Protein 7RTZ (pdb70)

Structure (mmCIF, N/CA/C/O backbone):
data_7RTZ
#
_entry.id   7RTZ
#
_cell.length_a   44.327
_cell.length_b   44.327
_cell.length_c   64.427
_cell.angle_alpha   90.000
_cell.angle_beta   90.000
_cell.angle_gamma   90.000
#
_symmetry.space_group_name_H-M   'P 41 21 2'
#
loop_
_entity.id
_entity.type
_entity.pdbx_description
1 polymer 'Amyloid-beta protein 40'
2 non-polymer 'CHLORIDE ION'
3 water water
#
loop_
_atom_site.group_PDB
_atom_site.id
_atom_site.type_symbol
_atom_site.label_atom_id
_atom_site.label_alt_id
_atom_site.label_comp_id
_atom_site.label_asym_id
_atom_site.label_entity_id
_atom_site.label_seq_id
_atom_site.pdbx_PDB_ins_code
_atom_site.Cartn_x
_atom_site.Cartn_y
_atom_site.Cartn_z
_atom_site.occupancy
_atom_site.B_iso_or_equiv
_atom_site.auth_seq_id
_atom_site.auth_comp_id
_atom_site.auth_asym_id
_atom_site.auth_atom_id
_atom_site.pdbx_PDB_model_num
ATOM 20 N N . VAL A 1 2 ? 2.137 34.777 20.656 1.00 51.54 2 VAL A N 1
ATOM 21 C CA . VAL A 1 2 ? 3.179 33.760 20.723 1.00 43.67 2 VAL A CA 1
ATOM 22 C C . VAL A 1 2 ? 2.874 32.748 21.826 1.00 50.40 2 VAL A C 1
ATOM 23 O O . VAL A 1 2 ? 2.513 33.118 22.944 1.00 51.18 2 VAL A O 1
ATOM 36 N N . HIS A 1 3 ? 3.036 31.467 21.504 1.00 40.35 3 HIS A N 1
ATOM 37 C CA . HIS A 1 3 ? 2.786 30.387 22.449 1.00 44.61 3 HIS A CA 1
ATOM 38 C C . HIS A 1 3 ? 4.061 30.075 23.222 1.00 42.18 3 HIS A C 1
ATOM 39 O O . HIS A 1 3 ? 5.137 29.944 22.633 1.00 47.89 3 HIS A O 1
ATOM 53 N N . HIS A 1 4 ? 3.937 29.967 24.540 1.00 53.46 4 HIS A N 1
ATOM 54 C CA . HIS A 1 4 ? 5.034 29.553 25.405 1.00 53.29 4 HIS A CA 1
ATOM 55 C C . HIS A 1 4 ? 4.667 28.209 26.018 1.00 50.51 4 HIS A C 1
ATOM 56 O O . HIS A 1 4 ? 3.650 28.096 26.710 1.00 53.04 4 HIS A O 1
ATOM 70 N N . CYS A 1 5 ? 5.481 27.192 25.748 1.00 45.16 5 CYS A N 1
ATOM 71 C CA . CYS A 1 5 ? 5.208 25.834 26.186 1.00 46.07 5 CYS A CA 1
ATOM 72 C C . CYS A 1 5 ? 6.292 25.364 27.145 1.00 46.39 5 CYS A C 1
ATOM 73 O O . CYS A 1 5 ? 7.379 25.942 27.222 1.00 50.74 5 CYS A O 1
ATOM 80 N N . LYS A 1 6 ? 5.979 24.300 27.880 1.00 43.29 6 LYS A N 1
ATOM 81 C CA . LYS A 1 6 ? 6.941 23.714 28.799 1.00 45.61 6 LYS A CA 1
ATOM 82 C C . LYS A 1 6 ? 6.563 22.268 29.066 1.00 35.69 6 LYS A C 1
ATOM 83 O O . LYS A 1 6 ? 5.387 21.900 29.017 1.00 39.46 6 LYS A O 1
ATOM 102 N N . LEU A 1 7 ? 7.575 21.460 29.359 1.00 40.25 7 LEU A N 1
ATOM 103 C CA . LEU A 1 7 ? 7.373 20.064 29.711 1.00 39.77 7 LEU A CA 1
ATOM 104 C C . LEU A 1 7 ? 7.123 19.943 31.207 1.00 40.96 7 LEU A C 1
ATOM 105 O O . LEU A 1 7 ? 7.800 20.579 32.015 1.00 38.17 7 LEU A O 1
ATOM 121 N N . VAL A 1 8 ? 6.134 19.136 31.569 1.00 40.38 8 VAL A N 1
ATOM 122 C CA . VAL A 1 8 ? 5.845 18.826 32.962 1.00 34.46 8 VAL A CA 1
ATOM 123 C C . VAL A 1 8 ? 5.735 17.316 33.088 1.00 38.32 8 VAL A C 1
ATOM 124 O O . VAL A 1 8 ? 5.148 16.652 32.227 1.00 34.80 8 VAL A O 1
ATOM 137 N N . PHE A 1 9 ? 6.299 16.778 34.161 1.00 27.45 9 PHE A N 1
ATOM 138 C CA . PHE A 1 9 ? 6.391 15.342 34.356 1.00 28.54 9 PHE A CA 1
ATOM 139 C C . PHE A 1 9 ? 5.710 14.938 35.651 1.00 33.60 9 PHE A C 1
ATOM 140 O O . PHE A 1 9 ? 5.866 15.602 36.681 1.00 41.41 9 PHE A O 1
ATOM 157 N N . PHE A 1 10 ? 4.958 13.849 35.586 1.00 33.78 10 PHE A N 1
ATOM 158 C CA . 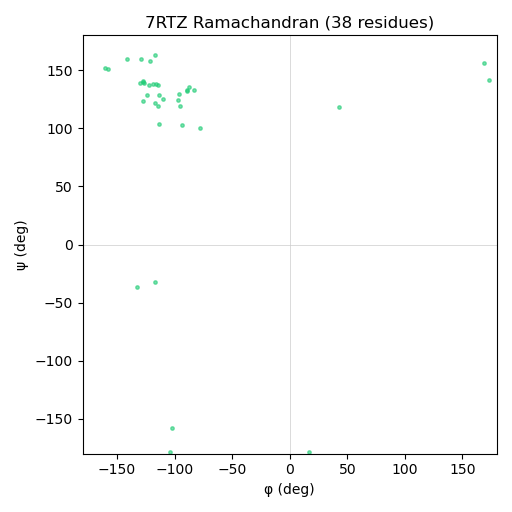PHE A 1 10 ? 4.340 13.230 36.752 1.00 42.25 10 PHE A CA 1
ATOM 159 C C . PHE A 1 10 ? 5.012 11.875 36.942 1.00 47.93 10 PHE A C 1
ATOM 160 O O . PHE A 1 10 ? 4.738 10.926 36.201 1.00 52.52 10 PHE A O 1
ATOM 177 N N . ALA A 1 11 ? 5.910 11.792 37.920 1.00 53.80 11 ALA A N 1
ATOM 178 C CA . ALA A 1 11 ? 6.584 10.537 38.245 1.00 57.44 11 ALA A CA 1
ATOM 179 C C . ALA A 1 11 ? 5.620 9.682 39.057 1.00 72.77 11 ALA A C 1
ATOM 180 O O . ALA A 1 11 ? 5.460 9.880 40.264 1.00 62.05 11 ALA A O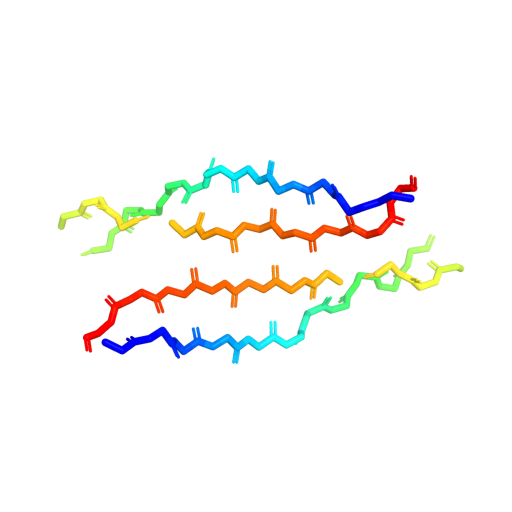 1
ATOM 187 N N . GLU A 1 12 ? 4.976 8.721 38.397 1.00 75.12 12 GLU A N 1
ATOM 188 C CA . GLU A 1 12 ? 3.882 7.971 39.011 1.00 81.74 12 GLU A CA 1
ATOM 189 C C . GLU A 1 12 ? 4.156 6.470 39.172 1.00 90.91 12 GLU A C 1
ATOM 190 O O . GLU A 1 12 ? 3.253 5.652 38.990 1.00 86.78 12 GLU A O 1
ATOM 220 N N . ALA A 1 14 ? 6.735 4.593 36.052 1.00 64.63 14 ALA A N 1
ATOM 221 C CA . ALA A 1 14 ? 6.389 5.068 34.723 1.00 51.91 14 ALA A CA 1
ATOM 222 C C . ALA A 1 14 ? 6.175 6.571 34.811 1.00 54.81 14 ALA A C 1
ATOM 223 O O . ALA A 1 14 ? 5.301 7.039 35.540 1.00 60.28 14 ALA A O 1
ATOM 230 N N . ILE A 1 15 ? 6.988 7.322 34.077 1.00 52.19 15 ILE A N 1
ATOM 231 C CA . ILE A 1 15 ? 6.986 8.779 34.127 1.00 42.82 15 ILE A CA 1
ATOM 232 C C . ILE A 1 15 ? 6.120 9.298 32.987 1.00 52.12 15 ILE A C 1
ATOM 233 O O . ILE A 1 15 ? 6.302 8.904 31.828 1.00 45.38 15 ILE A O 1
ATOM 249 N N . ILE A 1 16 ? 5.187 10.187 33.313 1.00 47.58 16 ILE A N 1
ATOM 250 C CA . ILE A 1 16 ? 4.215 10.676 32.343 1.00 45.78 16 ILE A CA 1
ATOM 251 C C . ILE A 1 16 ? 4.579 12.090 31.892 1.00 42.32 16 ILE A C 1
ATOM 252 O O . ILE A 1 16 ? 4.470 13.027 32.683 1.00 37.97 16 ILE A O 1
ATOM 278 N N . LEU A 1 18 ? 4.053 15.453 29.833 1.00 36.21 18 LEU A N 1
ATOM 279 C CA . LEU A 1 18 ? 3.005 16.259 29.214 1.00 39.67 18 LEU A CA 1
ATOM 280 C C . LEU A 1 18 ? 3.572 17.612 28.819 1.00 42.58 18 LEU A C 1
ATOM 281 O O . LEU A 1 18 ? 4.560 18.068 29.391 1.00 47.94 18 LEU A O 1
ATOM 297 N N . MET A 1 19 ? 2.942 18.254 27.843 1.00 35.25 19 MET A N 1
ATOM 298 C CA . MET A 1 19 ? 3.322 19.589 27.411 1.00 36.18 19 MET A CA 1
ATOM 299 C C . MET A 1 19 ? 2.170 20.540 27.700 1.00 30.75 19 MET A C 1
ATOM 300 O O . MET A 1 19 ? 1.002 20.194 27.498 1.00 36.49 19 MET A O 1
ATOM 314 N N . VAL A 1 20 ? 2.507 21.726 28.196 1.00 31.90 20 VAL A N 1
ATOM 315 C CA . VAL A 1 20 ? 1.528 22.734 28.585 1.00 34.25 20 VAL A CA 1
ATOM 316 C C . VAL A 1 20 ? 1.889 24.036 27.890 1.00 33.05 20 VAL A C 1
ATOM 317 O O . VAL A 1 20 ? 3.004 24.540 28.054 1.00 37.88 20 VAL A O 1
ATOM 330 N N . CYS A 1 21 ? 0.942 24.585 27.134 1.00 33.60 21 CYS A N 1
ATOM 331 C CA . CYS A 1 21 ? 1.175 25.760 26.307 1.00 33.55 21 CYS A CA 1
ATOM 332 C C . CYS A 1 21 ? 0.187 26.852 26.679 1.00 30.84 21 CYS A C 1
ATOM 333 O O . CYS A 1 21 ? -1.023 26.611 26.733 1.00 36.89 21 CYS A O 1
ATOM 340 N N . GLY A 1 22 ? 0.709 28.046 26.938 1.00 35.35 22 GLY A N 1
ATOM 341 C CA . GLY A 1 22 ? -0.114 29.224 27.116 1.00 53.05 22 GLY A CA 1
ATOM 342 C C . GLY A 1 22 ? 0.271 30.278 26.099 1.00 51.52 22 GLY A C 1
ATOM 343 O O . GLY A 1 22 ? 1.3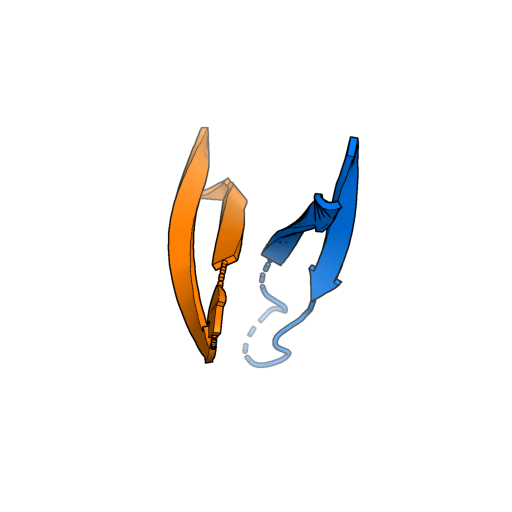86 30.246 25.570 1.00 54.23 22 GLY A O 1
ATOM 347 N N . VAL A 1 23 ? -0.629 31.212 25.815 1.00 56.36 23 VAL A N 1
ATOM 348 C CA . VAL A 1 23 ? -0.393 32.190 24.759 1.00 59.80 23 VAL A CA 1
ATOM 349 C C . VAL A 1 23 ? -0.257 33.599 25.336 1.00 65.58 23 VAL A C 1
ATOM 350 O O . VAL A 1 23 ? -1.108 34.050 26.100 1.00 69.58 23 VAL A O 1
ATOM 363 N N . VAL A 1 24 ? 0.813 34.291 24.962 1.00 66.93 24 VAL A N 1
ATOM 364 C CA . VAL A 1 24 ? 1.347 35.622 25.229 1.00 63.31 24 VAL A CA 1
ATOM 365 C C . VAL A 1 24 ? 1.340 36.445 23.945 1.00 73.71 24 VAL A C 1
ATOM 366 O O . VAL A 1 24 ? 2.361 36.554 23.265 1.00 65.88 24 VAL A O 1
ATOM 398 N N . VAL B 1 2 ? -0.567 8.770 18.384 1.00 80.96 2 VAL B N 1
ATOM 399 C CA . VAL B 1 2 ? -1.271 10.055 18.256 1.00 74.75 2 VAL B CA 1
ATOM 400 C C . VAL B 1 2 ? -1.130 11.046 19.408 1.00 66.82 2 VAL B C 1
ATOM 401 O O . VAL B 1 2 ? -0.982 10.668 20.572 1.00 70.37 2 VAL B O 1
ATOM 414 N N . HIS B 1 3 ? -1.158 12.329 19.035 1.00 53.46 3 HIS B N 1
ATOM 415 C CA . HIS B 1 3 ? -1.152 13.440 19.977 1.00 57.30 3 HIS B CA 1
ATOM 416 C C . HIS B 1 3 ? -2.580 13.803 20.356 1.00 46.70 3 HIS B C 1
ATOM 417 O O . HIS B 1 3 ? -3.437 13.966 19.480 1.00 37.46 3 HIS B O 1
ATO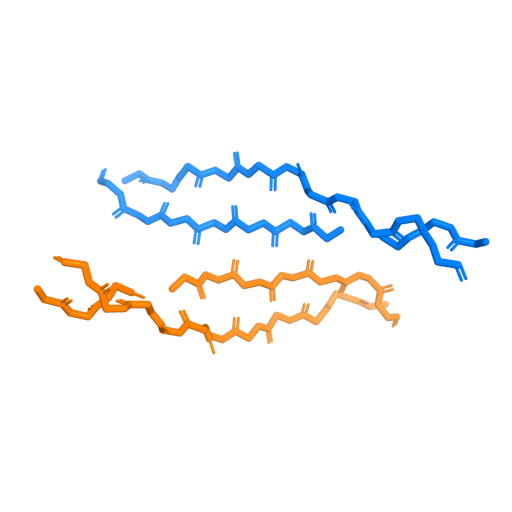M 431 N N . HIS B 1 4 ? -2.825 13.945 21.656 1.00 38.26 4 HIS B N 1
ATOM 432 C CA . HIS B 1 4 ? -4.091 14.437 22.181 1.00 35.80 4 HIS B CA 1
ATOM 433 C C . HIS B 1 4 ? -3.845 15.725 22.953 1.00 44.02 4 HIS B C 1
ATOM 434 O O . HIS B 1 4 ? -2.879 15.824 23.716 1.00 48.74 4 HIS B O 1
ATOM 448 N N . CYS B 1 5 ? -4.729 16.701 22.763 1.00 35.22 5 CYS B N 1
ATOM 449 C CA . CYS B 1 5 ? -4.656 17.980 23.450 1.00 39.93 5 CYS B CA 1
ATOM 450 C C . CYS B 1 5 ? -6.010 18.289 24.075 1.00 45.15 5 CYS B C 1
ATOM 451 O O . CYS B 1 5 ? -7.038 17.734 23.680 1.00 45.52 5 CYS B O 1
ATOM 458 N N . LYS B 1 6 ? -6.008 19.181 25.063 1.00 4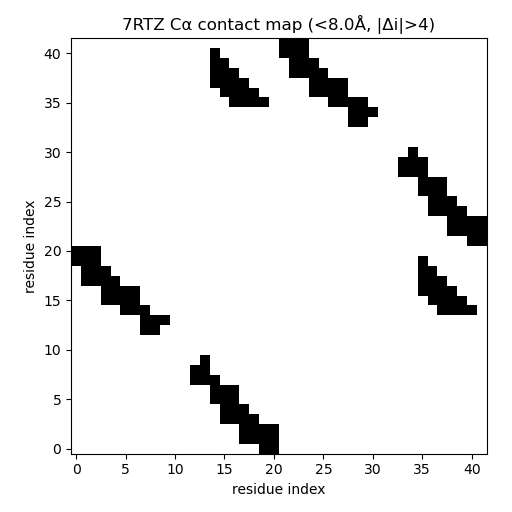2.95 6 LYS B N 1
ATOM 459 C CA . LYS B 1 6 ? -7.262 19.634 25.649 1.00 34.50 6 LYS B CA 1
ATOM 460 C C . LYS B 1 6 ? -7.028 20.946 26.381 1.00 37.34 6 LYS B C 1
ATOM 461 O O . LYS B 1 6 ? -5.923 21.226 26.854 1.00 34.46 6 LYS B O 1
ATOM 480 N N . LEU B 1 7 ? -8.086 21.748 26.453 1.00 32.95 7 LEU B N 1
ATOM 481 C CA . LEU B 1 7 ? -8.037 23.023 27.150 1.00 40.23 7 LEU B CA 1
ATOM 482 C C . LEU B 1 7 ? -8.251 22.805 28.642 1.00 34.58 7 LEU B C 1
ATOM 483 O O . LEU B 1 7 ? -9.165 22.081 29.048 1.00 40.09 7 LEU B O 1
ATOM 499 N N . VAL B 1 8 ? -7.402 23.422 29.456 1.00 36.51 8 VAL B N 1
ATOM 500 C CA . VAL B 1 8 ? -7.548 23.419 30.906 1.00 35.21 8 VAL B CA 1
ATOM 501 C C . VAL B 1 8 ? -7.499 24.862 31.377 1.00 41.08 8 VAL B C 1
ATOM 502 O O . VAL B 1 8 ? -6.700 25.661 30.873 1.00 44.21 8 VAL B O 1
ATOM 515 N N . PHE B 1 9 ? -8.352 25.201 32.338 1.00 37.33 9 PHE B N 1
ATOM 516 C CA . PHE B 1 9 ? -8.553 26.579 32.757 1.00 41.68 9 PHE B CA 1
ATOM 517 C C . PHE B 1 9 ? -8.093 26.777 34.193 1.00 42.69 9 PHE B C 1
ATOM 518 O O . PHE B 1 9 ? -8.365 25.945 35.064 1.00 44.68 9 PHE B O 1
ATOM 535 N N . PHE B 1 10 ? -7.398 27.890 34.429 1.00 40.99 10 PHE B N 1
ATOM 536 C CA . PHE B 1 10 ? -6.842 28.226 35.731 1.00 43.63 10 PHE B CA 1
ATOM 537 C C . PHE B 1 10 ? -7.299 29.618 36.138 1.00 41.94 10 PHE B C 1
ATOM 538 O O . PHE B 1 10 ? -7.339 30.534 35.312 1.00 40.11 10 PHE B O 1
ATOM 555 N N . ALA B 1 11 ? -7.645 29.771 37.414 1.00 37.33 11 ALA B N 1
ATOM 556 C CA . ALA B 1 11 ? -8.102 31.048 37.950 1.00 49.20 11 ALA B CA 1
ATOM 557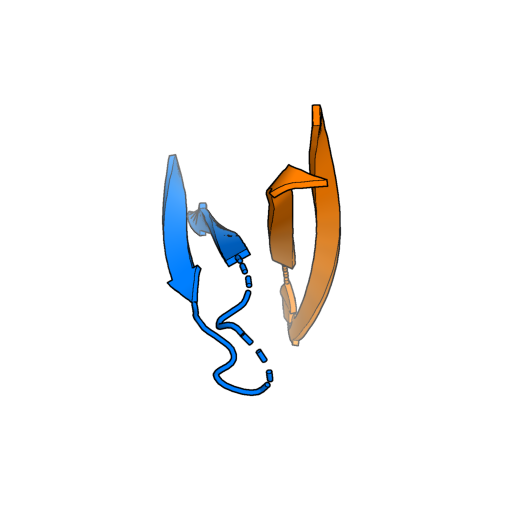 C C . ALA B 1 11 ? -6.921 31.785 38.571 1.00 68.50 11 ALA B C 1
ATOM 558 O O . ALA B 1 11 ? -6.303 31.285 39.518 1.00 67.26 11 ALA B O 1
ATOM 565 N N . GLU B 1 12 ? -6.613 32.971 38.046 1.00 70.81 12 GLU B N 1
ATOM 566 C CA . GLU B 1 12 ? -5.430 33.714 38.478 1.00 74.66 12 GLU B CA 1
ATOM 567 C C . GLU B 1 12 ? -5.703 35.191 38.781 1.00 80.21 12 GLU B C 1
ATOM 568 O O . GLU B 1 12 ? -5.619 36.034 37.888 1.00 73.84 12 GLU B O 1
ATOM 598 N N . ALA B 1 14 ? -8.564 36.856 36.101 1.00 68.21 14 ALA B N 1
ATOM 599 C CA . ALA B 1 14 ? -9.233 36.233 34.974 1.00 53.28 14 ALA B CA 1
ATOM 600 C C . ALA B 1 14 ? -9.091 34.722 35.084 1.00 47.00 14 ALA B C 1
ATOM 601 O O . ALA B 1 14 ? -8.513 34.210 36.044 1.00 50.46 14 ALA B O 1
ATOM 608 N N . ILE B 1 15 ? -9.630 34.016 34.097 1.00 42.92 15 ILE B N 1
ATOM 609 C CA . ILE B 1 15 ? -9.465 32.576 33.960 1.00 35.19 15 ILE B CA 1
ATOM 610 C C . ILE B 1 15 ? -8.580 32.338 32.744 1.00 48.30 15 ILE B C 1
ATOM 611 O O . ILE B 1 15 ? -8.877 32.828 31.647 1.00 37.32 15 ILE B O 1
ATOM 627 N N . ILE B 1 16 ? -7.494 31.599 32.940 1.00 47.23 16 ILE B N 1
ATOM 628 C CA . ILE B 1 16 ? -6.467 31.462 31.915 1.00 33.33 16 ILE B CA 1
ATOM 629 C C . ILE B 1 16 ? -6.607 30.119 31.204 1.00 44.85 16 ILE B C 1
ATOM 630 O O . ILE B 1 16 ? -6.609 29.081 31.863 1.00 44.51 16 ILE B O 1
ATOM 656 N N . LEU B 1 18 ? -5.282 27.128 29.103 1.00 36.25 18 LEU B N 1
ATOM 657 C CA . LEU B 1 18 ? -4.007 26.463 28.843 1.00 33.83 18 LEU B CA 1
ATOM 658 C C . LEU B 1 18 ? -4.211 25.199 28.017 1.00 37.47 18 LEU B C 1
ATOM 659 O O . LEU B 1 18 ? -5.170 24.465 28.236 1.00 37.70 18 LEU B O 1
ATOM 675 N N . MET B 1 19 ? -3.296 24.932 27.088 1.00 29.40 19 MET B N 1
ATOM 676 C CA . MET B 1 19 ? -3.366 23.749 26.241 1.00 35.84 19 MET B CA 1
ATOM 677 C C . MET B 1 19 ? -2.479 22.674 26.851 1.00 30.67 19 MET B C 1
ATOM 678 O O . MET B 1 19 ? -1.290 22.909 27.087 1.00 33.35 19 MET B O 1
ATOM 692 N N . VAL B 1 20 ? -3.057 21.505 27.113 1.00 28.86 20 VAL B N 1
ATOM 693 C CA . VAL B 1 20 ? -2.332 20.371 27.673 1.00 41.60 20 VAL B CA 1
ATOM 694 C C . VAL B 1 20 ? -2.370 19.241 26.659 1.00 34.43 20 VAL B C 1
ATOM 695 O O . VAL B 1 20 ? -3.454 18.783 26.276 1.00 31.67 20 VAL B O 1
ATOM 708 N N . CYS B 1 21 ? -1.194 18.781 26.240 1.00 29.25 21 CYS B N 1
ATOM 709 C CA . CYS B 1 21 ? -1.082 17.762 25.209 1.00 34.44 21 CYS B CA 1
ATOM 710 C C . CYS B 1 21 ? -0.213 16.613 25.686 1.00 36.25 21 CYS B C 1
ATOM 711 O O . CYS B 1 21 ? 0.811 16.821 26.346 1.00 36.32 21 CYS B O 1
ATOM 718 N N . GLY B 1 22 ? -0.622 15.400 25.329 1.00 37.74 22 GLY B N 1
ATOM 719 C CA . GLY B 1 22 ? 0.172 14.224 25.597 1.00 43.38 22 GLY B CA 1
ATOM 720 C C . GLY B 1 22 ? 0.075 13.260 24.433 1.00 52.31 22 GLY B C 1
ATOM 721 O 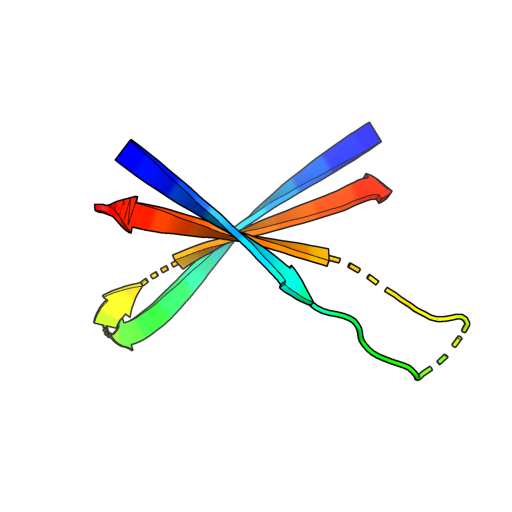O . GLY B 1 22 ? -0.849 13.323 23.617 1.00 57.44 22 GLY B O 1
ATOM 725 N N . VAL B 1 23 ? 1.053 12.367 24.365 1.00 59.79 23 VAL B N 1
ATOM 726 C CA . VAL B 1 23 ? 1.092 11.381 23.301 1.00 59.30 23 VAL B CA 1
ATOM 727 C C . VAL B 1 23 ? 0.412 10.085 23.733 1.00 69.03 23 VAL B C 1
ATOM 728 O O . VAL B 1 23 ? 0.997 9.299 24.472 1.00 70.23 23 VAL B O 1
ATOM 741 N N . VAL B 1 24 ? -0.812 9.857 23.275 1.00 65.44 24 VAL B N 1
ATOM 742 C CA . VAL B 1 24 ? -1.614 8.663 23.518 1.00 78.18 24 VAL B CA 1
ATOM 743 C C . VAL B 1 24 ? -1.288 7.815 22.297 1.00 88.06 24 VAL B C 1
ATOM 744 O O . VAL B 1 24 ? -2.086 7.680 21.375 1.00 92.38 24 VAL B O 1
#

Organism: Homo sapiens (NCBI:txid9606)

Radius of gyration: 11.4 Å; Cα contacts (8 Å, |Δi|>4): 77; chains: 2; bounding box: 17×31×21 Å

InterPro domains:
  IPR002223 Pancreatic trypsin inhibitor Kunitz domain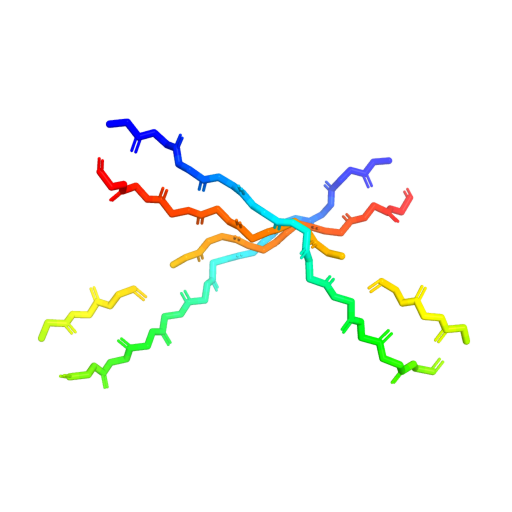 [PF00014] (290-341)
  IPR002223 Pancreatic trypsin inhibitor Kunitz domain [PR00759] (288-302)
  IPR002223 Pancreatic trypsin inhibitor Kunitz domain [PR00759] (316-326)
  IPR002223 Pancreatic trypsin inhibitor Kunitz domain [PR00759] (326-341)
  IPR002223 Pancreatic trypsin inhibitor Kunitz domain [PS50279] (291-341)
  IPR002223 Pancreatic trypsin inhibitor Kunitz domain [SM00131] (289-342)
  IPR008154 Amyloidogenic glycoprotein, extracellular [PS51869] (28-189)
  IPR008154 Amyloidogenic glycoprotein, extracellular [SM00006] (24-188)
  IPR008155 Amyloidogenic glycoprotein [PR00203] (177-195)
  IPR008155 Amyloidogenic glycoprotein [PR00203] (382-405)
  IPR008155 Amyloidogenic glycoprotein [PR00203] (699-724)
  IPR008155 Amyloidogenic glycoprotein [PR00203] (745-767)
  IPR008155 Amyloidogenic glycoprotein [PTHR23103] (10-770)
  IPR011178 Amyloidogenic glycoprotein, copper-binding [PF12924] (132-188)
  IPR011993 PH-like domain superfamily [G3DSA:2.30.29.30] (742-770)
  IPR013803 Amyloidogenic glycoprotein, amyloid-beta peptide [PF03494] (676-713)
  IPR013803 Amyloidogenic glycoprotein, amyloid-beta peptide [PR00204] (675-688)
  IPR013803 Amyloidogenic glycoprotein, amyloid-beta peptide [PR00204] (689-701)
  IPR013803 Amyloidogenic glycoprotein, amyloid-beta peptide [PR00204] (701-713)
  IPR015849 Amyloidogenic glycoprotein, heparin-binding [PF02177] (31-131)

Foldseek 3Di:
DKDKDDDWDPPVIDDMDIDDD/DKDWDDDWDPVVIDDIDIDDD

Secondary structure (DSSP, 8-state):
-EEEEE---B--B--EEEEE-/-EEEEE---B--B--EEEEE-

Sequence (42 aa):
VHHCKLVFFAEAIILMVCGVVVHHCKLVFFAEAIILMVCGVV

Solvent-accessible surface area: 4275 Å² total

B-factor: mean 60.75, std 19.73, range [27.45, 117.86]

GO terms:
  GO:1905898 positive regulation of response to endoplasmic reticulum stress (P, IDA)
  GO:0005634 nucleus (C, IGI)
  GO:0003682 chromatin binding (F, IGI)
  GO:0010629 negative regulation of gene expression (P, TAS)
  GO:0141137 positive regulation of gene expression, epigenetic (P, IGI)
  GO:0006357 regulation of transcription by RNA polymerase II (P, IGI)
  GO:0000122 negative regulation of transcription by RNA polymerase II (P, IGI)
  GO:1900221 regulation of amyloid-beta clearance (P, IMP)
  GO:0005515 protein binding (F, IPI)
  GO:0031901 early endosome membrane (C, IDA)
  GO:0005576 extracellular region (C, IDA)
  GO:0106003 amyloid-beta complex (C, IDA)
  GO:1904646 cellular response to amyloid-beta (P, IDA)
  GO:0032224 positive regulation of synaptic transmission, cholinergic (P, IDA)
  GO:0048018 receptor ligand activity (F, IDA)
  GO:0043083 synaptic cleft (C, TAS)
  GO:0005178 integrin binding (F, IDA)
  GO:0070381 endosome to plasma membrane transport vesicle (C, IDA)
  GO:0005739 mitochondrion (C, IDA)
  GO:0005764 lysosome (C, IDA)